Protein AF-A0A432R7A1-F1 (afdb_monomer_lite)

Secondary structure (DSSP, 8-state):
-----EEEEE-PPP-SS----EEEEE--HHHHHHHHHHHHHTTS-HHHHHHHHHHHHHHHHHHHHHHHHHHHHHHHHHHHHHHHHHHHHHHHHHHHHHHHHHHHHHHHHHHHHHHHHHHHHHHHHHHHHHS---------

Structure (mmCIF, N/CA/C/O backbone):
data_AF-A0A432R7A1-F1
#
_entry.id   AF-A0A432R7A1-F1
#
loop_
_atom_site.group_PDB
_atom_site.id
_atom_site.type_symbol
_atom_site.label_atom_id
_atom_site.label_alt_id
_atom_site.label_comp_id
_atom_site.label_asym_id
_atom_site.label_entity_id
_atom_site.label_seq_id
_atom_site.pdbx_PDB_ins_code
_atom_site.Cartn_x
_atom_site.Cartn_y
_atom_site.Cartn_z
_atom_site.occupancy
_atom_site.B_iso_or_equiv
_atom_site.auth_seq_id
_atom_site.auth_comp_id
_atom_site.auth_asym_id
_atom_site.auth_atom_id
_atom_site.pdbx_PDB_model_num
ATOM 1 N N . MET A 1 1 ? -1.491 6.212 45.895 1.00 38.41 1 MET A N 1
ATOM 2 C CA . MET A 1 1 ? -0.925 4.848 45.976 1.00 38.41 1 MET A CA 1
ATOM 3 C C . MET A 1 1 ? -1.954 3.909 45.355 1.00 38.41 1 MET A C 1
ATOM 5 O O . MET A 1 1 ? -2.992 3.686 45.963 1.00 38.41 1 MET A O 1
ATOM 9 N N . VAL A 1 2 ? -1.769 3.506 44.095 1.00 36.66 2 VAL A N 1
ATOM 10 C CA . VAL A 1 2 ? -2.772 2.728 43.342 1.00 36.66 2 VAL A CA 1
ATOM 11 C C . VAL A 1 2 ? -2.756 1.295 43.875 1.00 36.66 2 VAL A C 1
ATOM 13 O O . VAL A 1 2 ? -1.785 0.572 43.670 1.00 36.66 2 VAL A O 1
ATOM 16 N N . ARG A 1 3 ? -3.789 0.903 44.630 1.00 41.25 3 ARG A N 1
ATOM 17 C CA . ARG A 1 3 ? -3.959 -0.484 45.084 1.00 41.25 3 ARG A CA 1
ATOM 18 C C . ARG A 1 3 ? -4.394 -1.318 43.877 1.00 41.25 3 ARG A C 1
ATOM 20 O O . ARG A 1 3 ? -5.519 -1.181 43.409 1.00 41.25 3 ARG A O 1
ATOM 27 N N . SER A 1 4 ? -3.458 -2.101 43.346 1.00 46.66 4 SER A N 1
ATOM 28 C CA . SER A 1 4 ? -3.664 -2.997 42.204 1.00 46.66 4 SER A CA 1
ATOM 29 C C . SER A 1 4 ? -4.697 -4.079 42.525 1.00 46.66 4 SER A C 1
ATOM 31 O O . SER A 1 4 ? -4.709 -4.604 43.638 1.00 46.66 4 SER A O 1
ATOM 33 N N . ALA A 1 5 ? -5.531 -4.426 41.544 1.00 49.62 5 ALA A N 1
ATOM 34 C CA . ALA A 1 5 ? -6.346 -5.636 41.580 1.00 49.62 5 ALA A CA 1
ATOM 35 C C . ALA A 1 5 ? -5.463 -6.858 41.270 1.00 49.62 5 ALA A C 1
ATOM 37 O O . ALA A 1 5 ? -4.550 -6.763 40.446 1.00 49.62 5 ALA A O 1
ATOM 38 N N . TYR A 1 6 ? -5.741 -7.988 41.919 1.00 53.00 6 TYR A N 1
ATOM 39 C CA . TYR A 1 6 ? -5.082 -9.273 41.672 1.00 53.00 6 TYR A CA 1
ATOM 40 C C . TYR A 1 6 ? -6.150 -10.337 41.406 1.00 53.00 6 TYR A C 1
ATOM 42 O O . TYR A 1 6 ? -7.205 -10.325 42.045 1.00 53.00 6 TYR A O 1
ATOM 50 N N . ILE A 1 7 ? -5.871 -11.219 40.445 1.00 56.38 7 ILE A N 1
ATOM 51 C CA . ILE A 1 7 ? -6.698 -12.377 40.099 1.00 56.38 7 ILE A CA 1
ATOM 52 C C . ILE A 1 7 ? -5.881 -13.624 40.438 1.00 56.38 7 ILE A C 1
ATOM 54 O O . ILE A 1 7 ? -4.809 -13.819 39.869 1.00 56.38 7 ILE A O 1
ATOM 58 N N . GLU A 1 8 ? -6.389 -14.454 41.346 1.00 49.97 8 GLU A N 1
ATOM 59 C CA . GLU A 1 8 ? -5.855 -15.793 41.612 1.00 49.97 8 GLU A CA 1
ATOM 60 C C . GLU A 1 8 ? -6.825 -16.838 41.046 1.00 49.97 8 GLU A C 1
ATOM 62 O O . GLU A 1 8 ? -8.022 -16.821 41.352 1.00 49.97 8 GLU A O 1
ATOM 67 N N . GLU A 1 9 ? -6.311 -17.732 40.196 1.00 49.53 9 GLU A N 1
ATOM 68 C CA . GLU A 1 9 ? -7.044 -18.901 39.705 1.00 49.53 9 GLU A CA 1
ATOM 69 C C . GLU A 1 9 ? -6.848 -20.072 40.667 1.00 49.53 9 GLU A C 1
ATOM 71 O O . GLU A 1 9 ? -5.725 -20.511 40.919 1.00 49.53 9 GLU A O 1
ATOM 76 N N . SER A 1 10 ? -7.952 -20.616 41.172 1.00 53.12 10 SER A N 1
ATOM 77 C CA . SER A 1 10 ? -7.959 -21.850 41.949 1.00 53.12 10 SER A CA 1
ATOM 78 C C . SER A 1 10 ? -8.831 -22.894 41.243 1.00 53.12 10 SER A C 1
ATOM 80 O O . SER A 1 10 ? -9.999 -22.673 40.913 1.00 53.12 10 SER A O 1
ATOM 82 N N . PHE A 1 11 ? -8.248 -24.062 40.969 1.00 49.81 11 PHE A N 1
ATOM 83 C CA . PHE A 1 11 ? -8.977 -25.200 40.413 1.00 49.81 11 PHE A CA 1
ATOM 84 C C . PHE A 1 11 ? -9.657 -25.960 41.561 1.00 49.81 11 PHE A C 1
ATOM 86 O O . PHE A 1 11 ? -8.997 -26.691 42.294 1.00 49.81 11 PHE A O 1
ATOM 93 N N . GLY A 1 12 ? -10.967 -25.765 41.734 1.00 48.62 12 GLY A N 1
ATOM 94 C CA . GLY A 1 12 ? -11.764 -26.460 42.751 1.00 48.62 12 GLY A CA 1
ATOM 95 C C . GLY A 1 12 ? -11.982 -27.955 42.468 1.00 48.62 12 GLY A C 1
ATOM 96 O O . GLY A 1 12 ? -11.945 -28.401 41.316 1.00 48.62 12 GLY A O 1
ATOM 97 N N . GLU A 1 13 ? -12.215 -28.719 43.542 1.00 50.62 13 GLU A N 1
ATOM 98 C CA . GLU A 1 13 ? -12.494 -30.161 43.535 1.00 50.62 13 GLU A CA 1
ATOM 99 C C . GLU A 1 13 ? -13.775 -30.543 42.774 1.00 50.62 13 GLU A C 1
ATOM 101 O O . GLU A 1 13 ? -14.759 -29.808 42.689 1.00 50.62 13 GLU A O 1
ATOM 106 N N . THR A 1 14 ? -13.727 -31.741 42.195 1.00 48.59 14 THR A N 1
ATOM 107 C CA . THR A 1 14 ? -14.685 -32.309 41.244 1.00 48.59 14 THR A CA 1
ATOM 108 C C . THR A 1 14 ? -16.078 -32.542 41.822 1.00 48.59 14 THR A C 1
ATOM 110 O O . THR A 1 14 ? -16.267 -33.434 42.645 1.00 48.59 14 THR A O 1
ATOM 113 N N . THR A 1 15 ? -17.084 -31.874 41.250 1.00 48.25 15 THR A N 1
ATOM 114 C CA . THR A 1 15 ? -18.462 -32.385 41.207 1.00 48.25 15 THR A CA 1
ATOM 115 C C . THR A 1 15 ? -19.032 -32.303 39.783 1.00 48.25 15 THR A C 1
ATOM 117 O O . THR A 1 15 ? -19.163 -31.234 39.200 1.00 48.25 15 THR A O 1
ATOM 120 N N . GLY A 1 16 ? -19.334 -33.473 39.211 1.00 50.53 16 GLY A N 1
ATOM 121 C CA . GLY A 1 16 ? -20.441 -33.761 38.283 1.00 50.53 16 GLY A CA 1
ATOM 122 C C . GLY A 1 16 ? -20.566 -33.102 36.899 1.00 50.53 16 GLY A C 1
ATOM 123 O O . GLY A 1 16 ? -21.100 -33.757 36.010 1.00 50.53 16 GLY A O 1
ATOM 124 N N . ALA A 1 17 ? -20.125 -31.867 36.658 1.00 51.47 17 ALA A N 1
ATOM 125 C CA . ALA A 1 17 ? -20.381 -31.182 35.385 1.00 51.47 17 ALA A CA 1
ATOM 126 C C . ALA A 1 17 ? -19.381 -30.046 35.123 1.00 51.47 17 ALA A C 1
ATOM 128 O O . ALA A 1 17 ? -19.677 -28.896 35.407 1.00 51.47 17 ALA A O 1
ATOM 129 N N . GLY A 1 18 ? -18.214 -30.374 34.548 1.00 54.56 18 GLY A N 1
ATOM 130 C CA . GLY A 1 18 ? -17.209 -29.404 34.082 1.00 54.56 18 GLY A CA 1
ATOM 131 C C . GLY A 1 18 ? -16.556 -28.570 35.198 1.00 54.56 18 GLY A C 1
ATOM 132 O O . GLY A 1 18 ? -17.222 -28.011 36.059 1.00 54.56 18 GL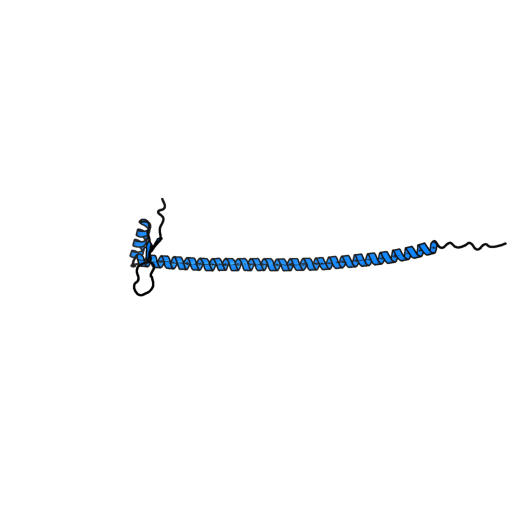Y A O 1
ATOM 133 N N . ARG A 1 19 ? -15.223 -28.450 35.206 1.00 52.03 19 ARG A N 1
ATOM 134 C CA . ARG A 1 19 ? -14.541 -27.521 36.128 1.00 52.03 19 ARG A CA 1
ATOM 135 C C . ARG A 1 19 ? -15.029 -26.098 35.854 1.00 52.03 19 ARG A C 1
ATOM 137 O O . ARG A 1 19 ? -14.645 -25.517 34.843 1.00 52.03 19 ARG A O 1
ATOM 144 N N . VAL A 1 20 ? -15.854 -25.542 36.738 1.00 68.56 20 VAL A N 1
ATOM 145 C CA . VAL A 1 20 ? -16.129 -24.105 36.748 1.00 68.56 20 VAL A CA 1
ATOM 146 C C . VAL A 1 20 ? -14.932 -23.458 37.441 1.00 68.56 20 VAL A C 1
ATOM 148 O O . VAL A 1 20 ? -14.731 -23.714 38.629 1.00 68.56 20 VAL A O 1
ATOM 151 N N . PRO A 1 21 ? -14.081 -22.706 36.723 1.00 73.62 21 PRO A N 1
ATOM 152 C CA . PRO A 1 21 ? -12.957 -22.035 37.353 1.00 73.62 21 PRO A CA 1
ATOM 153 C C . PRO A 1 21 ? -13.494 -21.006 38.348 1.00 73.62 21 PRO A C 1
ATOM 155 O O . PRO A 1 21 ? -14.361 -20.193 38.011 1.00 73.62 21 PRO A O 1
ATOM 158 N N . THR A 1 22 ? -12.986 -21.052 39.576 1.00 77.50 22 THR A N 1
ATOM 159 C CA . THR A 1 22 ? -13.292 -20.039 40.582 1.00 77.50 22 THR A CA 1
ATOM 160 C C . THR A 1 22 ? -12.274 -18.921 40.443 1.00 77.50 22 THR A C 1
ATOM 162 O O . THR A 1 22 ? -11.067 -19.157 40.450 1.00 77.50 22 THR A O 1
ATOM 165 N N . VAL A 1 23 ? -12.772 -17.696 40.300 1.00 78.81 23 VAL A N 1
ATOM 166 C CA . VAL A 1 23 ? -11.949 -16.490 40.210 1.00 78.81 23 VAL A CA 1
ATOM 167 C C . VAL A 1 23 ? -12.089 -15.733 41.523 1.00 78.81 23 VAL A C 1
ATOM 169 O O . VAL A 1 23 ? -13.187 -15.285 41.864 1.00 78.81 23 VAL A O 1
ATOM 172 N N . HIS A 1 24 ? -10.988 -15.576 42.258 1.00 81.81 24 HIS A N 1
ATOM 173 C CA . HIS A 1 24 ? -10.956 -14.713 43.436 1.00 81.81 24 HIS A CA 1
ATOM 174 C C . HIS A 1 24 ? -10.602 -13.285 43.012 1.00 81.81 24 HIS A C 1
ATOM 176 O O . HIS A 1 24 ? -9.559 -13.047 42.403 1.00 81.81 24 HIS A O 1
ATOM 182 N N . LEU A 1 25 ? -11.492 -12.336 43.316 1.00 81.75 25 LEU A N 1
ATOM 183 C CA . LEU A 1 25 ? -11.342 -10.923 42.970 1.00 81.75 25 LEU A CA 1
ATOM 184 C C . LEU A 1 25 ? -11.102 -10.097 44.230 1.00 81.75 25 LEU A C 1
ATOM 186 O O . LEU A 1 25 ? -11.995 -9.947 45.064 1.00 81.75 25 LEU A O 1
ATOM 190 N N . SER A 1 26 ? -9.911 -9.514 44.328 1.00 87.06 26 SER A N 1
ATOM 191 C CA . SER A 1 26 ? -9.591 -8.518 45.352 1.00 87.06 26 SER A CA 1
ATOM 192 C C . SER A 1 26 ? -9.762 -7.119 44.767 1.00 87.06 26 SER A C 1
ATOM 194 O O . SER A 1 26 ? -9.004 -6.713 43.884 1.00 87.06 26 SER A O 1
ATOM 196 N N . LEU A 1 27 ? -10.770 -6.387 45.249 1.00 87.44 27 LEU A N 1
ATOM 197 C CA . LEU A 1 27 ? -11.114 -5.044 44.775 1.00 87.44 27 LEU A CA 1
ATOM 198 C C . LEU A 1 27 ? -10.812 -3.984 45.846 1.00 87.44 27 LEU A C 1
ATOM 200 O O . LEU A 1 27 ? -11.006 -4.249 47.034 1.00 87.44 27 LEU A O 1
ATOM 204 N N . PRO A 1 28 ? -10.382 -2.767 45.460 1.00 93.69 28 PRO A N 1
ATOM 205 C CA . PRO A 1 28 ? -10.330 -1.637 46.383 1.00 93.69 28 PRO A CA 1
ATOM 206 C C . PRO A 1 28 ? -11.711 -1.354 46.994 1.00 93.69 28 PRO A C 1
ATOM 208 O O . PRO A 1 28 ? -12.719 -1.426 46.292 1.00 93.69 28 PRO A O 1
ATOM 211 N N . GLU A 1 29 ? -11.758 -0.975 48.275 1.00 88.94 29 GLU A N 1
ATOM 212 C CA . GLU A 1 29 ? -13.020 -0.744 49.003 1.00 88.94 29 GLU A CA 1
ATOM 213 C C . GLU A 1 29 ? -13.957 0.246 48.300 1.00 88.94 29 GLU A C 1
ATOM 215 O O . GLU A 1 29 ? -15.161 0.006 48.251 1.00 88.94 29 GLU A O 1
ATOM 220 N N . GLY A 1 30 ? -13.415 1.317 47.706 1.00 93.62 30 GLY A N 1
ATOM 221 C CA . GLY A 1 30 ? -14.206 2.284 46.936 1.00 93.62 30 GLY A CA 1
ATOM 222 C C . GLY A 1 30 ? -14.904 1.643 45.733 1.00 93.62 30 GLY A C 1
ATOM 223 O O . GLY A 1 30 ? -16.112 1.772 45.585 1.00 93.62 30 GLY A O 1
ATOM 224 N N . VAL A 1 31 ? -14.173 0.841 44.952 1.00 92.62 31 VAL A N 1
ATOM 225 C CA . VAL A 1 31 ? -14.710 0.149 43.766 1.00 92.62 31 VAL A CA 1
ATOM 226 C C . VAL A 1 31 ? -15.777 -0.872 44.159 1.00 92.62 31 VAL A C 1
ATOM 228 O O . VAL A 1 31 ? -16.819 -0.970 43.518 1.00 92.62 31 VAL A O 1
ATOM 231 N N . TYR A 1 32 ? -15.544 -1.634 45.230 1.00 94.19 32 TYR A N 1
ATOM 232 C CA . TYR A 1 32 ? -16.545 -2.576 45.729 1.00 94.19 32 TYR A CA 1
ATOM 233 C C . TYR A 1 32 ? -17.801 -1.860 46.247 1.00 94.19 32 TYR A C 1
ATOM 235 O O . TYR A 1 32 ? -18.913 -2.342 46.030 1.00 94.19 32 TYR A O 1
ATOM 243 N N . SER A 1 33 ? -17.634 -0.710 46.907 1.00 94.62 33 SER A N 1
ATOM 244 C CA . SER A 1 33 ? -18.750 0.103 47.401 1.00 94.62 33 SER A CA 1
ATOM 245 C C . SER A 1 33 ? -19.601 0.629 46.247 1.00 94.62 33 SER A C 1
ATOM 247 O O . SER A 1 33 ? -20.813 0.438 46.272 1.00 94.62 33 SER A O 1
ATOM 249 N N . GLU A 1 34 ? -18.973 1.163 45.198 1.00 95.88 34 GLU A N 1
ATOM 250 C CA . GLU A 1 34 ? -19.660 1.606 43.977 1.00 95.88 34 GLU A CA 1
ATOM 251 C C . GLU A 1 34 ? -20.421 0.458 43.297 1.00 95.88 34 GLU A C 1
ATOM 253 O O . GLU A 1 34 ? -21.600 0.592 42.974 1.00 95.88 34 GLU A O 1
ATOM 258 N N . LEU A 1 35 ? -19.792 -0.714 43.142 1.00 94.94 35 LEU A N 1
ATOM 259 C CA . LEU A 1 35 ? -20.461 -1.899 42.590 1.00 94.94 35 LEU A CA 1
ATOM 260 C C . LEU A 1 35 ? -21.661 -2.331 43.441 1.00 94.94 35 LEU A C 1
ATOM 262 O O . LEU A 1 35 ? -22.671 -2.786 42.905 1.00 94.94 35 LEU A O 1
ATOM 266 N N . LYS A 1 36 ? -21.560 -2.205 44.768 1.00 95.88 36 LYS A N 1
ATOM 267 C CA . LYS A 1 36 ? -22.637 -2.553 45.697 1.00 95.88 36 LYS A CA 1
ATOM 268 C C . LYS A 1 36 ? -23.803 -1.573 45.619 1.00 95.88 36 LYS A C 1
ATOM 270 O O . LYS A 1 36 ? -24.951 -2.016 45.665 1.00 95.88 36 LYS A O 1
ATOM 275 N N . GLU A 1 37 ? -23.526 -0.279 45.507 1.00 97.25 37 GLU A N 1
ATOM 276 C CA . GLU A 1 37 ? -24.549 0.749 45.305 1.00 97.25 37 GLU A CA 1
ATOM 277 C C . GLU A 1 37 ? -25.259 0.554 43.965 1.00 97.25 37 GLU A C 1
ATOM 279 O O . GLU A 1 37 ? -26.483 0.425 43.944 1.00 97.25 37 GLU A O 1
ATOM 284 N N . LEU A 1 38 ? -24.505 0.377 42.879 1.00 96.19 38 LEU A N 1
ATOM 285 C CA . LEU A 1 38 ? -25.063 0.162 41.545 1.00 96.19 38 LEU A CA 1
ATOM 286 C C . LEU A 1 38 ? -25.900 -1.126 41.463 1.00 96.19 38 LEU A C 1
ATOM 288 O O . LEU A 1 38 ? -26.992 -1.137 40.899 1.00 96.19 38 LEU A O 1
ATOM 292 N N . ALA A 1 39 ? -25.435 -2.221 42.069 1.00 97.25 39 ALA A N 1
ATOM 293 C CA . ALA A 1 39 ? -26.202 -3.465 42.128 1.00 97.25 39 ALA A CA 1
ATOM 294 C C . ALA A 1 39 ? -27.512 -3.296 42.914 1.00 97.25 39 ALA A C 1
ATOM 296 O O . ALA A 1 39 ? -28.543 -3.843 42.520 1.00 97.25 39 ALA A O 1
ATOM 297 N N . LYS A 1 40 ? -27.487 -2.510 44.001 1.00 96.56 40 LYS A N 1
ATOM 298 C CA . LYS A 1 40 ? -28.674 -2.194 44.803 1.00 96.56 40 LYS A CA 1
ATOM 299 C C . LYS A 1 40 ? -29.682 -1.362 44.011 1.00 96.56 40 LYS A C 1
ATOM 301 O O . LYS A 1 40 ? -30.870 -1.660 44.085 1.00 96.56 40 LYS A O 1
ATOM 306 N N . GLU A 1 41 ? -29.228 -0.363 43.258 1.00 97.38 41 GLU A N 1
ATOM 307 C CA . GLU A 1 41 ? -30.083 0.448 42.378 1.00 97.38 41 GLU A CA 1
ATOM 308 C C . GLU A 1 41 ? -30.751 -0.394 41.288 1.00 97.38 41 GLU A C 1
ATOM 310 O O . GLU A 1 41 ? -31.937 -0.232 41.010 1.00 97.38 41 GLU A O 1
ATOM 315 N N . LEU A 1 42 ? -30.008 -1.342 40.717 1.00 95.50 42 LEU A N 1
ATOM 316 C CA . LEU A 1 42 ? -30.496 -2.260 39.689 1.00 95.50 42 LEU A CA 1
ATOM 317 C C . LEU A 1 42 ? -31.315 -3.435 40.252 1.00 95.50 42 LEU A C 1
ATOM 319 O O . LEU A 1 42 ? -31.883 -4.207 39.482 1.00 95.50 42 LEU A O 1
ATOM 323 N N . GLY A 1 43 ? -31.375 -3.595 41.577 1.00 96.62 43 GLY A N 1
ATOM 324 C CA . GLY A 1 43 ? -32.082 -4.697 42.232 1.00 96.62 43 GLY A CA 1
ATOM 325 C C . GLY A 1 43 ? -31.470 -6.081 41.979 1.00 96.62 43 GLY A C 1
ATOM 326 O O . GLY A 1 43 ? -32.187 -7.079 42.046 1.00 96.62 43 GLY A O 1
ATOM 327 N N . ILE A 1 44 ? -30.167 -6.162 41.687 1.00 97.00 44 ILE A N 1
ATOM 328 C CA . ILE A 1 44 ? -29.451 -7.414 41.383 1.00 97.00 44 ILE A CA 1
ATOM 329 C C . ILE A 1 44 ? -28.342 -7.703 42.400 1.00 97.00 44 ILE A C 1
ATOM 331 O O . ILE A 1 44 ? -27.928 -6.845 43.178 1.00 97.00 44 ILE A O 1
ATOM 335 N N . GLN A 1 45 ? -27.830 -8.937 42.407 1.00 96.25 45 GLN A N 1
ATOM 336 C CA . GLN A 1 45 ? -26.673 -9.285 43.229 1.00 96.25 45 GLN A CA 1
ATOM 337 C C . GLN A 1 45 ? -25.391 -8.678 42.646 1.00 96.25 45 GLN A C 1
ATOM 339 O O . GLN A 1 45 ? -25.177 -8.703 41.435 1.00 96.25 45 GLN A O 1
ATOM 344 N N . VAL A 1 46 ? -24.490 -8.212 43.519 1.00 93.81 46 VAL A N 1
ATOM 345 C CA . VAL A 1 46 ? -23.181 -7.651 43.124 1.00 93.81 46 VAL A CA 1
ATOM 346 C C . VAL A 1 46 ? -22.406 -8.623 42.232 1.00 93.81 46 VAL A C 1
ATOM 348 O O . VAL A 1 46 ? -21.810 -8.225 41.237 1.00 93.81 46 VAL A O 1
ATOM 351 N N . THR A 1 47 ? -22.462 -9.919 42.538 1.00 91.56 47 THR A N 1
ATOM 352 C CA . THR A 1 47 ? -21.822 -10.966 41.736 1.00 91.56 47 THR A CA 1
ATOM 353 C C . THR A 1 47 ? -22.377 -11.042 40.313 1.00 91.56 47 THR A C 1
ATOM 355 O O . THR A 1 47 ? -21.609 -11.241 39.373 1.00 91.56 47 THR A O 1
ATOM 358 N N . ASP A 1 48 ? -23.687 -10.877 40.127 1.00 93.62 48 ASP A N 1
ATOM 359 C CA . ASP A 1 48 ? -24.300 -10.927 38.798 1.00 93.62 48 ASP A CA 1
ATOM 360 C C . ASP A 1 48 ? -24.010 -9.658 38.000 1.00 93.62 48 ASP A C 1
ATOM 362 O O . ASP A 1 48 ? -23.698 -9.755 36.813 1.00 93.62 48 ASP A O 1
ATOM 366 N N . LEU A 1 49 ? -23.977 -8.496 38.661 1.00 95.12 49 LEU A N 1
ATOM 367 C CA . LEU A 1 49 ? -23.487 -7.259 38.055 1.00 95.12 49 LEU A CA 1
ATOM 368 C C . LEU A 1 49 ? -22.045 -7.423 37.552 1.00 95.12 49 LEU A C 1
ATOM 370 O O . LEU A 1 49 ? -21.763 -7.131 36.392 1.00 95.12 49 LEU A O 1
ATOM 374 N N . ILE A 1 50 ? -21.144 -7.957 38.385 1.00 93.50 50 ILE A N 1
ATOM 375 C CA . ILE A 1 50 ? -19.745 -8.209 38.005 1.00 93.50 50 ILE A CA 1
ATOM 376 C C . ILE A 1 50 ? -19.672 -9.126 36.775 1.00 93.50 50 ILE A C 1
ATOM 378 O O . ILE A 1 50 ? -18.939 -8.829 35.833 1.00 93.50 50 ILE A O 1
ATOM 382 N N . LYS A 1 51 ? -20.454 -10.214 36.735 1.00 92.25 51 LYS A N 1
ATOM 383 C CA . LYS A 1 51 ? -20.500 -11.116 35.569 1.00 92.25 51 LYS A CA 1
ATOM 384 C C . LYS A 1 51 ? -20.963 -10.397 34.301 1.00 92.25 51 LYS A C 1
ATOM 386 O O . LYS A 1 51 ? -20.392 -10.645 33.238 1.00 92.25 51 LYS A O 1
ATOM 391 N N . VAL A 1 52 ? -21.987 -9.546 34.396 1.00 94.62 52 VAL A N 1
ATOM 392 C CA . VAL A 1 52 ? -22.494 -8.759 33.259 1.00 94.62 52 VAL A CA 1
ATOM 393 C C . VAL A 1 52 ? -21.419 -7.796 32.770 1.00 94.62 52 VAL A C 1
ATOM 395 O O . VAL A 1 52 ? -21.067 -7.841 31.596 1.00 94.62 52 VAL A O 1
ATOM 398 N N . MET A 1 53 ? -20.812 -7.017 33.666 1.00 94.31 53 MET A N 1
ATOM 399 C CA . MET A 1 53 ? -19.762 -6.063 33.301 1.00 94.31 53 MET A CA 1
ATOM 400 C C . MET A 1 53 ? -18.545 -6.747 32.667 1.00 94.31 53 MET A C 1
ATOM 402 O O . MET A 1 53 ? -18.013 -6.260 31.669 1.00 94.31 53 MET A O 1
ATOM 406 N N . ILE A 1 54 ? -18.117 -7.899 33.198 1.00 93.88 54 ILE A N 1
ATOM 407 C CA . ILE A 1 54 ? -17.031 -8.695 32.607 1.00 93.88 54 ILE A CA 1
ATOM 408 C C . ILE A 1 54 ? -17.423 -9.174 31.207 1.00 93.88 54 ILE A C 1
ATOM 410 O O . ILE A 1 54 ? -16.636 -9.037 30.270 1.00 93.88 54 ILE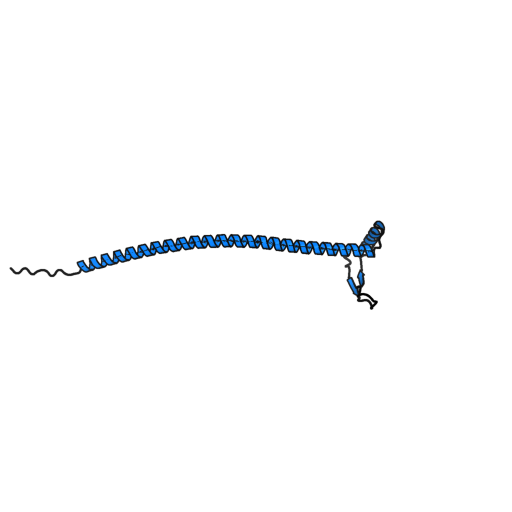 A O 1
ATOM 414 N N . ARG A 1 55 ? -18.636 -9.716 31.041 1.00 94.56 55 ARG A N 1
ATOM 415 C CA . ARG A 1 55 ? -19.126 -10.197 29.744 1.00 94.56 55 ARG A CA 1
ATOM 416 C C . ARG A 1 55 ? -19.158 -9.073 28.713 1.00 94.56 55 ARG A C 1
ATOM 418 O O . ARG A 1 55 ? -18.578 -9.225 27.642 1.00 94.56 55 ARG A O 1
ATOM 425 N N . GLU A 1 56 ? -19.770 -7.946 29.055 1.00 96.25 56 GLU A N 1
ATOM 426 C CA . GLU A 1 56 ? -19.856 -6.776 28.182 1.00 96.25 56 GLU A CA 1
ATOM 427 C C . GLU A 1 56 ? -18.473 -6.212 27.847 1.00 96.25 56 GLU A C 1
ATOM 429 O O . GLU A 1 56 ? -18.212 -5.856 26.697 1.00 96.25 56 GLU A O 1
ATOM 434 N N . GLY A 1 57 ? -17.561 -6.172 28.823 1.00 95.94 57 GLY A N 1
ATOM 435 C CA . GLY A 1 57 ? -16.177 -5.756 28.614 1.00 95.94 57 GLY A CA 1
ATOM 436 C C . GLY A 1 57 ? -15.442 -6.658 27.619 1.00 95.94 57 GLY A C 1
ATOM 437 O O . GLY A 1 57 ? -14.791 -6.162 26.696 1.00 95.94 57 GLY A O 1
ATOM 438 N N . ILE A 1 58 ? -15.591 -7.981 27.749 1.00 96.06 58 ILE A N 1
ATOM 439 C CA . ILE A 1 58 ? -14.999 -8.959 26.823 1.00 96.06 58 ILE A CA 1
ATOM 440 C C . ILE A 1 58 ? -15.608 -8.824 25.425 1.00 96.06 58 ILE A C 1
ATOM 442 O O . ILE A 1 58 ? -14.877 -8.821 24.433 1.00 96.06 58 ILE A O 1
ATOM 446 N N . GLU A 1 59 ? -16.932 -8.710 25.321 1.00 96.25 59 GLU A N 1
ATOM 447 C CA . GLU A 1 59 ? -17.624 -8.563 24.038 1.00 96.25 59 GLU A CA 1
ATOM 448 C C . GLU A 1 59 ? -17.223 -7.274 23.321 1.00 96.25 59 GLU A C 1
ATOM 450 O O . GLU A 1 59 ? -16.914 -7.307 22.128 1.00 96.25 59 GLU A O 1
ATOM 455 N N . ARG A 1 60 ? -17.156 -6.154 24.048 1.00 97.12 60 ARG A N 1
ATOM 456 C CA . ARG A 1 60 ? -16.678 -4.874 23.521 1.00 97.12 60 ARG A CA 1
ATOM 457 C C . ARG A 1 60 ? -15.250 -4.999 23.007 1.00 97.12 60 ARG A C 1
ATOM 459 O O . ARG A 1 60 ? -14.989 -4.649 21.861 1.00 97.12 60 ARG A O 1
ATOM 466 N N . ARG A 1 61 ? -14.351 -5.592 23.800 1.00 96.31 61 ARG A N 1
ATOM 467 C CA . ARG A 1 61 ? -12.954 -5.785 23.397 1.00 96.31 61 ARG A CA 1
ATOM 468 C C . ARG A 1 61 ? -12.821 -6.681 22.167 1.00 96.31 61 ARG A C 1
ATOM 470 O O . ARG A 1 61 ? -11.996 -6.412 21.301 1.00 96.31 61 ARG A O 1
ATOM 477 N N . ARG A 1 62 ? -13.632 -7.738 22.059 1.00 96.75 62 ARG A N 1
ATOM 478 C CA . ARG A 1 62 ? -13.671 -8.589 20.859 1.00 96.75 62 ARG A CA 1
ATOM 479 C C . ARG A 1 62 ? -14.127 -7.810 19.630 1.00 96.75 62 ARG A C 1
ATOM 481 O O . ARG A 1 62 ? -13.484 -7.931 18.593 1.00 96.75 62 ARG A O 1
ATOM 488 N N . LYS A 1 63 ? -15.190 -7.006 19.745 1.00 97.00 63 LYS A N 1
ATOM 489 C CA . LYS A 1 63 ? -15.671 -6.150 18.648 1.00 97.00 63 LYS A CA 1
ATOM 490 C C . LYS A 1 63 ? -14.596 -5.160 18.205 1.00 97.00 63 LYS A C 1
ATOM 492 O O . LYS A 1 63 ? -14.274 -5.128 17.025 1.00 97.00 63 LYS A O 1
ATOM 497 N N . GLU A 1 64 ? -13.967 -4.460 19.149 1.00 97.44 64 GLU A N 1
ATOM 498 C CA . GLU A 1 64 ? -12.853 -3.541 18.871 1.00 97.44 64 GLU A CA 1
ATOM 499 C C . GLU A 1 64 ? -11.705 -4.231 18.125 1.00 97.44 64 GLU A C 1
ATOM 501 O O . GLU A 1 64 ? -11.168 -3.675 17.173 1.00 97.44 64 GLU A O 1
ATOM 506 N N . LEU A 1 65 ? -11.327 -5.450 18.525 1.00 96.56 65 LEU A N 1
ATOM 507 C CA . LEU A 1 65 ? -10.261 -6.205 17.860 1.00 96.56 65 LEU A CA 1
ATOM 508 C C . LEU A 1 65 ? -10.637 -6.609 16.431 1.00 96.56 65 LEU A C 1
ATOM 510 O O . LEU A 1 65 ? -9.795 -6.529 15.537 1.00 96.56 65 LEU A O 1
ATOM 514 N N . VAL A 1 66 ? -11.881 -7.039 16.211 1.00 97.31 66 VAL A N 1
ATOM 515 C CA . VAL A 1 66 ? -12.385 -7.387 14.875 1.00 97.31 66 VAL A CA 1
ATOM 516 C C . VAL A 1 66 ? -12.424 -6.150 13.982 1.00 97.31 66 VAL A C 1
ATOM 518 O O . VAL A 1 66 ? -11.938 -6.200 12.857 1.00 97.31 66 VAL A O 1
ATOM 521 N N . GLU A 1 67 ? -12.936 -5.029 14.486 1.00 97.38 67 GLU A N 1
ATOM 522 C CA . GLU A 1 67 ? -12.977 -3.764 13.750 1.00 97.38 67 GLU A CA 1
ATOM 523 C C . GLU A 1 67 ? -11.576 -3.221 13.463 1.00 97.38 67 GLU A C 1
ATOM 525 O O . GLU A 1 67 ? -11.303 -2.802 12.343 1.00 97.38 67 GLU A O 1
ATOM 530 N N . ALA A 1 68 ? -10.659 -3.272 14.431 1.00 97.19 68 ALA A N 1
ATOM 531 C CA . ALA A 1 68 ? -9.277 -2.847 14.233 1.00 97.19 68 ALA A CA 1
ATOM 532 C C . ALA A 1 68 ? -8.558 -3.720 13.198 1.00 97.19 68 ALA A C 1
ATOM 534 O O . ALA A 1 68 ? -7.801 -3.208 12.376 1.00 97.19 68 ALA A O 1
ATOM 535 N N . ARG A 1 69 ? -8.801 -5.036 13.218 1.00 97.06 69 ARG A N 1
ATOM 536 C CA . ARG A 1 69 ? -8.269 -5.950 12.205 1.00 97.06 69 ARG A CA 1
ATOM 537 C C . ARG A 1 69 ? -8.835 -5.627 10.827 1.00 97.06 69 ARG A C 1
ATOM 539 O O . ARG A 1 69 ? -8.060 -5.509 9.888 1.00 97.06 69 ARG A O 1
ATOM 546 N N . ARG A 1 70 ? -10.150 -5.427 10.731 1.00 96.81 70 ARG A N 1
ATOM 547 C CA . ARG A 1 70 ? -10.818 -5.048 9.487 1.00 96.81 70 ARG A CA 1
ATOM 548 C C . ARG A 1 70 ? -10.259 -3.741 8.921 1.00 96.81 70 ARG A C 1
ATOM 550 O O . ARG A 1 70 ? -9.903 -3.715 7.755 1.00 96.81 70 ARG A O 1
ATOM 557 N N . ARG A 1 71 ? -10.094 -2.702 9.748 1.00 96.94 71 ARG A N 1
ATOM 558 C CA . ARG A 1 71 ? -9.486 -1.428 9.322 1.00 96.94 71 ARG A CA 1
ATOM 559 C C . ARG A 1 71 ? -8.070 -1.617 8.791 1.00 96.94 71 ARG A C 1
ATOM 561 O O . ARG A 1 71 ? -7.749 -1.092 7.739 1.00 96.94 71 ARG A O 1
ATOM 568 N N . ARG A 1 72 ? -7.240 -2.416 9.471 1.00 96.88 72 ARG A N 1
ATOM 569 C CA . ARG A 1 72 ? -5.884 -2.728 8.984 1.00 96.88 72 ARG A CA 1
ATOM 570 C C . ARG A 1 72 ? -5.899 -3.476 7.653 1.00 96.88 72 ARG A C 1
ATOM 572 O O . ARG A 1 72 ? -5.040 -3.233 6.817 1.00 96.88 72 ARG A O 1
ATOM 579 N N . GLU A 1 73 ? -6.832 -4.407 7.471 1.00 96.56 73 GLU A N 1
ATOM 580 C CA . GLU A 1 73 ? -6.999 -5.140 6.210 1.00 96.56 73 GLU A CA 1
ATOM 581 C C . GLU A 1 73 ? -7.473 -4.205 5.080 1.00 96.56 73 GLU A C 1
ATOM 583 O O . GLU A 1 73 ? -6.956 -4.286 3.965 1.00 96.56 73 GLU A O 1
ATOM 588 N N . GLU A 1 74 ? -8.389 -3.278 5.372 1.00 97.31 74 GLU A N 1
ATOM 589 C CA . GLU A 1 74 ? -8.845 -2.232 4.446 1.00 97.31 74 GLU A CA 1
ATOM 590 C C . GLU A 1 74 ? -7.688 -1.283 4.066 1.00 97.31 74 GLU A C 1
ATOM 592 O O . GLU A 1 74 ? -7.387 -1.143 2.883 1.00 97.31 74 GLU A O 1
ATOM 597 N N . GLU A 1 75 ? -6.947 -0.742 5.040 1.00 97.94 75 GLU A N 1
ATOM 598 C CA . GLU A 1 75 ? -5.763 0.114 4.824 1.00 97.94 75 GLU A CA 1
ATOM 599 C C . GLU A 1 75 ? -4.670 -0.592 4.001 1.00 97.94 75 GLU A C 1
ATOM 601 O O . GLU A 1 75 ? -4.061 -0.005 3.100 1.00 97.94 75 GLU A O 1
ATOM 606 N N . ALA A 1 76 ? -4.415 -1.874 4.282 1.00 97.25 76 ALA A N 1
ATOM 607 C CA . ALA A 1 76 ? -3.462 -2.675 3.520 1.00 97.25 76 ALA A CA 1
ATOM 608 C C . ALA A 1 76 ? -3.924 -2.879 2.070 1.00 97.25 76 ALA A C 1
ATOM 610 O O . ALA A 1 76 ? -3.108 -2.807 1.149 1.00 97.25 76 ALA A O 1
ATOM 611 N N . THR A 1 77 ? -5.224 -3.099 1.860 1.00 97.38 77 THR A N 1
ATOM 612 C CA . THR A 1 77 ? -5.811 -3.247 0.522 1.00 97.38 77 THR A CA 1
ATOM 613 C C . THR A 1 77 ? -5.694 -1.946 -0.269 1.00 97.38 77 THR A C 1
ATOM 615 O O . THR A 1 77 ? -5.256 -1.969 -1.416 1.00 97.38 77 THR A O 1
ATOM 618 N N . GLU A 1 78 ? -6.007 -0.805 0.345 1.00 98.12 78 GLU A N 1
ATOM 619 C CA . GLU A 1 78 ? -5.855 0.512 -0.284 1.00 98.12 78 GLU A CA 1
ATOM 620 C C . GLU A 1 78 ? -4.400 0.796 -0.664 1.00 98.12 78 GLU A C 1
ATOM 622 O O . GLU A 1 78 ? -4.117 1.221 -1.785 1.00 98.12 78 GLU A O 1
ATOM 627 N N . THR A 1 79 ? -3.463 0.495 0.237 1.00 98.06 79 THR A N 1
ATOM 628 C CA . THR A 1 79 ? -2.029 0.656 -0.027 1.00 98.06 79 THR A CA 1
ATOM 629 C C . THR A 1 79 ? -1.583 -0.231 -1.191 1.00 98.06 79 THR A C 1
ATOM 631 O O . THR A 1 79 ? -0.842 0.217 -2.066 1.00 98.06 79 THR A O 1
ATOM 634 N N . LEU A 1 80 ? -2.053 -1.481 -1.244 1.00 98.19 80 LEU A N 1
ATOM 635 C CA . LEU A 1 80 ? -1.729 -2.403 -2.330 1.00 98.19 80 LEU A CA 1
ATOM 636 C C . LEU A 1 80 ? -2.247 -1.894 -3.680 1.00 98.19 80 LEU A C 1
ATOM 638 O O . LEU A 1 80 ? -1.516 -1.948 -4.667 1.00 98.19 80 LEU A O 1
ATOM 642 N N . LEU A 1 81 ? -3.470 -1.361 -3.724 1.00 98.25 81 LEU A N 1
ATOM 643 C CA . LEU A 1 81 ? -4.035 -0.778 -4.942 1.00 98.25 81 LEU A CA 1
ATOM 644 C C . LEU A 1 81 ? -3.207 0.416 -5.439 1.00 98.25 81 LEU A C 1
ATOM 646 O O . LEU A 1 81 ? -2.921 0.501 -6.631 1.00 98.25 81 LEU A O 1
ATOM 650 N N . GLN A 1 82 ? -2.752 1.289 -4.535 1.00 98.19 82 GLN A N 1
ATOM 651 C CA . GLN A 1 82 ? -1.872 2.410 -4.892 1.00 98.19 82 GLN A CA 1
ATOM 652 C C . GLN A 1 82 ? -0.529 1.933 -5.458 1.00 98.19 82 GLN A C 1
ATOM 654 O O . GLN A 1 82 ? -0.031 2.487 -6.439 1.00 98.19 82 GLN A O 1
ATOM 659 N N . VAL A 1 83 ? 0.060 0.890 -4.863 1.00 98.50 83 VAL A N 1
ATOM 660 C CA . VAL A 1 83 ? 1.313 0.300 -5.354 1.00 98.50 83 VAL A CA 1
ATOM 661 C C . VAL A 1 83 ? 1.127 -0.298 -6.747 1.00 98.50 83 VAL A C 1
ATOM 663 O O . VAL A 1 83 ? 1.966 -0.059 -7.613 1.00 98.50 83 VAL A O 1
ATOM 666 N N . LEU A 1 84 ? 0.038 -1.036 -6.983 1.00 98.50 84 LEU A N 1
ATOM 667 C CA . LEU A 1 84 ? -0.260 -1.622 -8.293 1.00 98.50 84 LEU A CA 1
ATOM 668 C C . LEU A 1 84 ? -0.402 -0.545 -9.371 1.00 98.50 84 LEU A C 1
ATOM 670 O O . LEU A 1 84 ? 0.268 -0.632 -10.396 1.00 98.50 84 LEU A O 1
ATOM 674 N N . GLN A 1 85 ? -1.172 0.510 -9.100 1.00 98.31 85 GLN A N 1
ATOM 675 C CA . GLN A 1 85 ? -1.313 1.633 -10.026 1.00 98.31 85 GLN A CA 1
ATOM 676 C C . GLN A 1 85 ? 0.046 2.271 -10.346 1.00 98.31 85 GLN A C 1
ATOM 678 O O . GLN A 1 85 ? 0.364 2.541 -11.504 1.00 98.31 85 GLN A O 1
ATOM 683 N N . ARG A 1 86 ? 0.893 2.478 -9.330 1.00 98.12 86 ARG A N 1
ATOM 684 C CA . ARG A 1 86 ? 2.210 3.082 -9.549 1.00 98.12 86 ARG A CA 1
ATOM 685 C C . ARG A 1 86 ? 3.141 2.183 -10.365 1.00 98.12 86 ARG A C 1
ATOM 687 O O . ARG A 1 86 ? 3.966 2.692 -11.123 1.00 98.12 86 ARG A O 1
ATOM 694 N N . LEU A 1 87 ? 3.030 0.864 -10.209 1.00 98.44 87 LEU A N 1
ATOM 695 C CA . LEU A 1 87 ? 3.779 -0.100 -11.012 1.00 98.44 87 LEU A CA 1
ATOM 696 C C . LEU A 1 87 ? 3.330 -0.089 -12.475 1.00 98.44 87 LEU A C 1
ATOM 698 O O . LEU A 1 87 ? 4.190 -0.117 -13.351 1.00 98.44 87 LEU A O 1
ATOM 702 N N . GLU A 1 88 ? 2.028 0.008 -12.739 1.00 98.44 88 GLU A N 1
ATOM 703 C CA . GLU A 1 88 ? 1.494 0.133 -14.101 1.00 98.44 88 GLU A CA 1
ATOM 704 C C . GLU A 1 88 ? 2.009 1.404 -14.791 1.00 98.44 88 GLU A C 1
ATOM 706 O O . GLU A 1 88 ? 2.519 1.341 -15.910 1.00 98.44 88 GLU A O 1
ATOM 711 N N . GLU A 1 89 ? 1.984 2.545 -14.095 1.00 98.38 89 GLU A N 1
ATOM 712 C CA . GLU A 1 89 ? 2.538 3.806 -14.606 1.00 98.38 89 GLU A CA 1
ATOM 713 C C . GLU A 1 89 ? 4.034 3.689 -14.937 1.00 98.38 89 GLU A C 1
ATOM 715 O O . GLU A 1 89 ? 4.486 4.144 -15.989 1.00 98.38 89 GLU A O 1
ATOM 720 N N . LEU A 1 90 ? 4.819 3.067 -14.051 1.00 98.50 90 LEU A N 1
ATOM 721 C CA . LEU A 1 90 ? 6.249 2.851 -14.279 1.00 98.50 90 LEU A CA 1
ATOM 722 C C . LEU A 1 90 ? 6.506 1.901 -15.449 1.00 98.50 90 LEU A C 1
ATOM 724 O O . LEU A 1 90 ? 7.430 2.134 -16.230 1.00 98.50 90 LEU A O 1
ATOM 728 N N . GLN A 1 91 ? 5.704 0.845 -15.586 1.00 98.56 91 GLN A N 1
ATOM 729 C CA . GLN A 1 91 ? 5.813 -0.079 -16.708 1.00 98.56 91 GLN A CA 1
ATOM 730 C C . GLN A 1 91 ? 5.569 0.653 -18.031 1.00 98.56 91 GLN A C 1
ATOM 732 O O . GLN A 1 91 ? 6.370 0.516 -18.955 1.00 98.56 91 GLN A O 1
ATOM 737 N N . GLN A 1 92 ? 4.527 1.483 -18.099 1.00 98.50 92 GLN A N 1
ATOM 738 C CA . GLN A 1 92 ? 4.231 2.269 -19.292 1.00 98.50 92 GLN A CA 1
ATOM 739 C C . GLN A 1 92 ? 5.382 3.225 -19.643 1.00 98.50 92 GLN A C 1
ATOM 741 O O . GLN A 1 92 ? 5.831 3.261 -20.788 1.00 98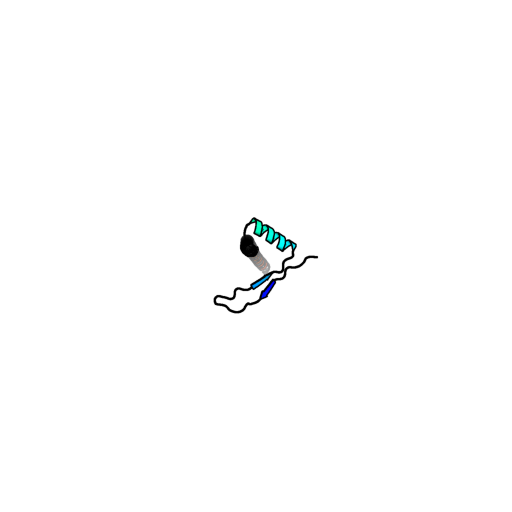.50 92 GLN A O 1
ATOM 746 N N . GLN A 1 93 ? 5.925 3.946 -18.657 1.00 98.38 93 GLN A N 1
ATOM 747 C CA . GLN A 1 93 ? 7.067 4.843 -18.872 1.00 98.38 93 GLN A CA 1
ATOM 748 C C . GLN A 1 93 ? 8.300 4.106 -19.408 1.00 98.38 93 GLN A C 1
ATOM 750 O O . GLN A 1 93 ? 9.014 4.621 -20.272 1.00 98.38 93 GLN A O 1
ATOM 755 N N . LEU A 1 94 ? 8.560 2.896 -18.909 1.00 98.44 94 LEU A N 1
ATOM 756 C CA . LEU A 1 94 ? 9.664 2.068 -19.387 1.00 98.44 94 LEU A CA 1
ATOM 757 C C . LEU A 1 94 ? 9.442 1.588 -20.821 1.00 98.44 94 LEU A C 1
ATOM 759 O O . LEU A 1 94 ? 10.390 1.582 -21.605 1.00 98.44 94 LEU A O 1
ATOM 763 N N . GLU A 1 95 ? 8.219 1.201 -21.180 1.00 98.50 95 GLU A N 1
ATOM 764 C CA . GLU A 1 95 ? 7.881 0.793 -22.545 1.00 98.50 95 GLU A CA 1
ATOM 765 C C . GLU A 1 95 ? 8.034 1.952 -23.537 1.00 98.50 95 GLU A C 1
ATOM 767 O O . GLU A 1 95 ? 8.660 1.781 -24.586 1.00 98.50 95 GLU A O 1
ATOM 772 N N . GLU A 1 96 ? 7.555 3.144 -23.180 1.00 98.38 96 GLU A N 1
ATOM 773 C CA . GLU A 1 96 ? 7.715 4.363 -23.980 1.00 98.38 96 GLU A CA 1
ATOM 774 C C . GLU A 1 96 ? 9.195 4.721 -24.170 1.00 98.38 96 GLU A C 1
ATOM 776 O O . GLU A 1 96 ? 9.649 4.970 -25.293 1.00 98.38 96 GLU A O 1
ATOM 781 N N . TYR A 1 97 ? 9.978 4.688 -23.088 1.00 98.38 97 TYR A N 1
ATOM 782 C CA . TYR A 1 97 ? 11.413 4.944 -23.155 1.00 98.38 97 TYR A CA 1
ATOM 783 C C . TYR A 1 97 ? 12.143 3.898 -24.006 1.00 98.38 97 TYR A C 1
ATOM 785 O O . TYR A 1 97 ? 13.007 4.251 -24.813 1.00 98.38 97 TYR A O 1
ATOM 793 N N . ARG A 1 98 ? 11.777 2.616 -23.881 1.00 98.56 98 ARG A N 1
ATOM 794 C CA . ARG A 1 98 ? 12.359 1.540 -24.691 1.00 98.56 98 ARG A CA 1
ATOM 795 C C . ARG A 1 98 ? 12.092 1.769 -26.175 1.00 98.56 98 ARG A C 1
ATOM 797 O O . ARG A 1 98 ? 13.033 1.732 -26.963 1.00 98.56 98 ARG A O 1
ATOM 804 N N . ALA A 1 99 ? 10.847 2.070 -26.541 1.00 98.31 99 ALA A N 1
ATOM 805 C CA . ALA A 1 99 ? 10.468 2.353 -27.923 1.00 98.31 99 ALA A CA 1
ATOM 806 C C . ALA A 1 99 ? 11.238 3.555 -28.495 1.00 98.31 99 ALA A C 1
ATOM 808 O O . ALA A 1 99 ? 11.714 3.515 -29.632 1.00 98.31 99 ALA A O 1
ATOM 809 N N . TYR A 1 100 ? 11.417 4.610 -27.696 1.00 98.44 100 TYR A N 1
ATOM 810 C CA . TYR A 1 100 ? 12.230 5.762 -28.078 1.00 98.44 100 TYR A CA 1
ATOM 811 C C . TYR A 1 100 ? 13.688 5.369 -28.359 1.00 98.44 100 TYR A C 1
ATOM 813 O O . TYR A 1 100 ? 14.216 5.676 -29.430 1.00 98.44 100 TYR A O 1
ATOM 821 N N . VAL A 1 101 ? 14.331 4.654 -27.430 1.00 98.44 101 VAL A N 1
ATOM 822 C CA . VAL A 1 101 ? 15.734 4.232 -27.565 1.00 98.44 101 VAL A CA 1
ATOM 823 C C . VAL A 1 101 ? 15.927 3.305 -28.766 1.00 98.44 101 VAL A C 1
ATOM 825 O O . VAL A 1 101 ? 16.883 3.480 -29.523 1.00 98.44 101 VAL A O 1
ATOM 828 N N . GLU A 1 102 ? 15.016 2.355 -28.982 1.00 98.44 102 GLU A N 1
ATOM 829 C CA . GLU A 1 102 ? 15.020 1.481 -30.162 1.00 98.44 102 GLU A CA 1
ATOM 830 C C . GLU A 1 102 ? 14.948 2.303 -31.463 1.00 98.44 102 GLU A C 1
ATOM 832 O O . GLU A 1 102 ? 15.701 2.050 -32.410 1.00 98.44 102 GLU A O 1
ATOM 837 N N . GLY A 1 103 ? 14.107 3.342 -31.489 1.00 98.25 103 GLY A N 1
ATOM 838 C CA . GLY A 1 103 ? 13.998 4.277 -32.606 1.00 98.25 103 GLY A CA 1
ATOM 839 C C . GLY A 1 103 ? 15.283 5.067 -32.871 1.00 98.25 103 GLY A C 1
ATOM 840 O O . GLY A 1 103 ? 15.727 5.151 -34.020 1.00 98.25 103 GLY A O 1
ATOM 841 N N . GLU A 1 104 ? 15.914 5.621 -31.832 1.00 98.44 104 GLU A N 1
ATOM 842 C CA . GLU A 1 104 ? 17.199 6.324 -31.967 1.00 98.44 104 GLU A CA 1
ATOM 843 C C . GLU A 1 104 ? 18.300 5.390 -32.482 1.00 98.44 104 GLU A C 1
ATOM 845 O O . GLU A 1 104 ? 19.042 5.737 -33.406 1.00 98.44 104 GLU A O 1
ATOM 850 N N . LEU A 1 105 ? 18.371 4.170 -31.947 1.00 98.38 105 LEU A N 1
ATOM 851 C CA . LEU A 1 105 ? 19.362 3.178 -32.351 1.00 98.38 105 LEU A CA 1
ATOM 852 C C . LEU A 1 105 ? 19.207 2.797 -33.828 1.00 98.38 105 LEU A C 1
ATOM 854 O O . LEU A 1 105 ? 20.202 2.697 -34.555 1.00 98.38 105 LEU A O 1
ATOM 858 N N . TYR A 1 106 ? 17.967 2.666 -34.304 1.00 98.25 106 TYR A N 1
ATOM 859 C CA . TYR A 1 106 ? 17.683 2.446 -35.720 1.00 98.25 106 TYR A CA 1
ATOM 860 C C . TYR A 1 106 ? 18.1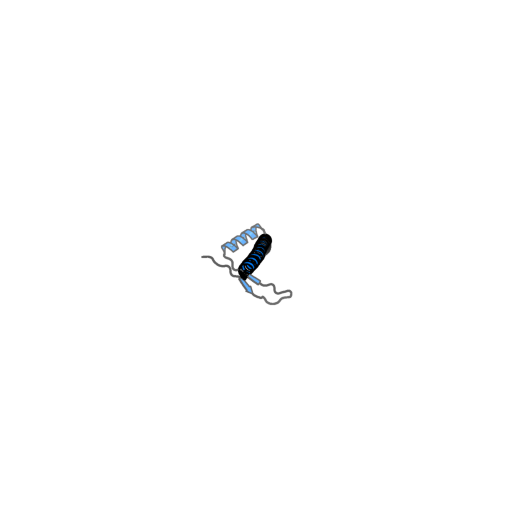97 3.599 -36.597 1.00 98.25 106 TYR A C 1
ATOM 862 O O . TYR A 1 106 ? 18.871 3.359 -37.604 1.00 98.25 106 TYR A O 1
ATOM 870 N N . ARG A 1 107 ? 17.945 4.859 -36.210 1.00 97.81 107 ARG A N 1
ATOM 871 C CA . ARG A 1 107 ? 18.416 6.040 -36.962 1.00 97.81 107 ARG A CA 1
ATOM 872 C C . ARG A 1 107 ? 19.937 6.132 -37.005 1.00 97.81 107 ARG A C 1
ATOM 874 O O . ARG A 1 107 ? 20.506 6.416 -38.064 1.00 97.81 107 ARG A O 1
ATOM 881 N N . ILE A 1 108 ? 20.599 5.868 -35.881 1.00 98.31 108 ILE A N 1
ATOM 882 C CA . ILE A 1 108 ? 22.062 5.839 -35.799 1.00 98.31 108 ILE A CA 1
ATOM 883 C C . ILE A 1 108 ? 22.613 4.749 -36.722 1.00 98.31 108 ILE A C 1
ATOM 885 O O . ILE A 1 108 ? 23.478 5.030 -37.551 1.00 98.31 108 ILE A O 1
ATOM 889 N N . SER A 1 109 ? 22.071 3.531 -36.651 1.00 98.12 109 SER A N 1
ATOM 890 C CA . SER A 1 109 ? 22.486 2.410 -37.503 1.00 98.12 109 SER A CA 1
ATOM 891 C C . SER A 1 109 ? 22.316 2.724 -38.994 1.00 98.12 109 SER A C 1
ATOM 893 O O . SER A 1 109 ? 23.229 2.512 -39.798 1.00 98.12 109 SER A O 1
ATOM 895 N N . HIS A 1 110 ? 21.182 3.320 -39.374 1.00 97.94 110 HIS A N 1
ATOM 896 C CA . HIS A 1 110 ? 20.945 3.763 -40.747 1.00 97.94 110 HIS A CA 1
ATOM 897 C C . HIS A 1 110 ? 21.984 4.797 -41.205 1.00 97.94 110 HIS A C 1
ATOM 899 O O . HIS A 1 110 ? 22.536 4.683 -42.304 1.00 97.94 110 HIS A O 1
ATOM 905 N N . SER A 1 111 ? 22.292 5.771 -40.347 1.00 97.88 111 SER A N 1
ATOM 906 C CA . SER A 1 111 ? 23.268 6.826 -40.633 1.00 97.88 111 SER A CA 1
ATOM 907 C C . SER A 1 111 ? 24.680 6.260 -40.789 1.00 97.88 111 SER A C 1
ATOM 909 O O . SER A 1 111 ? 25.367 6.589 -41.757 1.00 97.88 111 SER A O 1
ATOM 911 N N . ILE A 1 112 ? 25.089 5.340 -39.908 1.00 98.44 112 ILE A N 1
ATOM 912 C CA . ILE A 1 112 ? 26.370 4.621 -39.994 1.00 98.44 112 ILE A CA 1
ATOM 913 C C . ILE A 1 112 ? 26.471 3.861 -41.317 1.00 98.44 112 ILE A C 1
ATOM 915 O O . ILE A 1 112 ? 27.479 3.967 -42.011 1.00 98.44 112 ILE A O 1
ATOM 919 N N . ASN A 1 113 ? 25.429 3.129 -41.711 1.00 98.12 113 ASN A N 1
ATOM 920 C CA . ASN A 1 113 ? 25.427 2.397 -42.979 1.00 98.12 113 ASN A CA 1
ATOM 921 C C . ASN A 1 113 ? 25.493 3.338 -44.192 1.00 98.12 113 ASN A C 1
ATOM 923 O O . ASN A 1 113 ? 26.180 3.046 -45.173 1.00 98.12 113 ASN A O 1
ATOM 927 N N . GLY A 1 114 ? 24.822 4.490 -44.123 1.00 97.81 114 GLY A N 1
ATOM 928 C CA . GLY A 1 114 ? 24.949 5.552 -45.119 1.00 97.81 114 GLY A CA 1
ATOM 929 C C . GLY A 1 114 ? 26.378 6.089 -45.230 1.00 97.81 114 GLY A C 1
ATOM 930 O O . GLY A 1 114 ? 26.890 6.226 -46.342 1.00 97.81 114 GLY A O 1
ATOM 931 N N . LEU A 1 115 ? 27.037 6.344 -44.097 1.00 98.06 115 LEU A N 1
ATOM 932 C CA . LEU A 1 115 ? 28.430 6.794 -44.047 1.00 98.06 115 LEU A CA 1
ATOM 933 C C . LEU A 1 115 ? 29.387 5.733 -44.591 1.00 98.06 115 LEU A C 1
ATOM 935 O O . LEU A 1 115 ? 30.192 6.065 -45.453 1.00 98.06 115 LEU A O 1
ATOM 939 N N . LYS A 1 116 ? 29.242 4.463 -44.192 1.00 98.00 116 LYS A N 1
ATOM 940 C CA . LYS A 1 116 ? 30.045 3.347 -44.722 1.00 98.00 116 LYS A CA 1
ATOM 941 C C . LYS A 1 116 ? 29.993 3.280 -46.249 1.00 98.00 116 LYS A C 1
ATOM 943 O O . LYS A 1 116 ? 31.031 3.215 -46.890 1.00 98.00 116 LYS A O 1
ATOM 948 N N . ARG A 1 117 ? 28.798 3.388 -46.846 1.00 97.44 117 ARG A N 1
ATOM 949 C CA . ARG A 1 117 ? 28.645 3.417 -48.315 1.00 97.44 117 ARG A CA 1
ATOM 950 C C . ARG A 1 117 ? 29.315 4.625 -48.968 1.00 97.44 117 ARG A C 1
ATOM 952 O O . ARG A 1 117 ? 29.789 4.529 -50.093 1.00 97.44 117 ARG A O 1
ATOM 959 N N . ARG A 1 118 ? 29.299 5.787 -48.311 1.00 97.31 118 ARG A N 1
ATOM 960 C CA . ARG A 1 118 ? 29.971 6.992 -48.823 1.00 97.31 118 ARG A CA 1
ATOM 961 C C . ARG A 1 118 ? 31.487 6.861 -48.743 1.00 97.31 118 ARG A C 1
ATOM 963 O O . ARG A 1 118 ? 32.141 7.275 -49.688 1.00 97.31 118 ARG A O 1
ATOM 970 N N . VAL A 1 119 ? 32.001 6.297 -47.651 1.00 97.75 119 VAL A N 1
ATOM 971 C CA . VAL A 1 119 ? 33.430 6.018 -47.468 1.00 97.75 119 VAL A CA 1
ATOM 972 C C . VAL A 1 119 ? 33.913 5.043 -48.536 1.00 97.75 119 VAL A C 1
ATOM 974 O O . VAL A 1 119 ? 3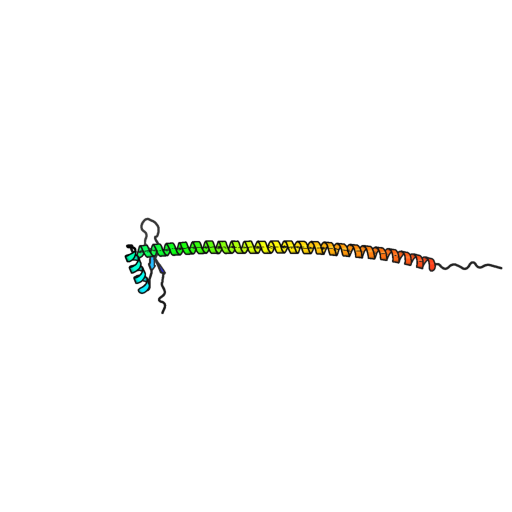4.820 5.410 -49.264 1.00 97.75 119 VAL A O 1
ATOM 977 N N . ALA A 1 120 ? 33.223 3.916 -48.739 1.00 96.19 120 ALA A N 1
ATOM 978 C CA . ALA A 1 120 ? 33.582 2.944 -49.777 1.00 96.19 120 ALA A CA 1
ATOM 979 C C . ALA A 1 120 ? 33.699 3.587 -51.173 1.00 96.19 120 ALA A C 1
ATOM 981 O O . ALA A 1 120 ? 34.714 3.458 -51.838 1.00 96.19 120 ALA A O 1
ATOM 982 N N . ARG A 1 121 ? 32.717 4.407 -51.576 1.00 96.06 121 ARG A N 1
ATOM 983 C CA . ARG A 1 121 ? 32.788 5.125 -52.864 1.00 96.06 121 ARG A CA 1
ATOM 984 C C . ARG A 1 121 ? 33.963 6.099 -52.968 1.00 96.06 121 ARG A C 1
ATOM 986 O O . ARG A 1 121 ? 34.463 6.339 -54.064 1.00 96.06 121 ARG A O 1
ATOM 993 N N . LEU A 1 122 ? 34.345 6.734 -51.860 1.00 95.81 122 LEU A N 1
ATOM 994 C CA . LEU A 1 122 ? 35.509 7.619 -51.835 1.00 95.81 122 LEU A CA 1
ATOM 995 C C . LEU A 1 122 ? 36.804 6.816 -51.938 1.00 95.81 122 LEU A C 1
ATOM 997 O O . LEU A 1 122 ? 37.702 7.255 -52.646 1.00 95.81 122 LEU A O 1
ATOM 1001 N N . GLU A 1 123 ? 36.878 5.666 -51.268 1.00 94.69 123 GLU A N 1
ATOM 1002 C CA . GLU A 1 123 ? 37.999 4.729 -51.374 1.00 94.69 123 GLU A CA 1
ATOM 1003 C C . GLU A 1 123 ? 38.172 4.272 -52.830 1.00 94.69 123 GLU A C 1
ATOM 1005 O O . GLU A 1 123 ? 39.253 4.477 -53.379 1.00 94.69 123 GLU A O 1
ATOM 1010 N N . ASP A 1 124 ? 37.095 3.830 -53.493 1.00 93.56 124 ASP A N 1
ATOM 1011 C CA . ASP A 1 124 ? 37.110 3.440 -54.914 1.00 93.56 124 ASP A CA 1
ATOM 1012 C C . ASP A 1 124 ? 37.621 4.586 -55.815 1.00 93.56 124 ASP A C 1
ATOM 1014 O O . ASP A 1 124 ? 38.505 4.410 -56.650 1.00 93.56 124 ASP A O 1
ATOM 1018 N N . THR A 1 125 ? 37.114 5.810 -55.609 1.00 93.56 125 THR A N 1
ATOM 1019 C CA . THR A 1 125 ? 37.516 6.986 -56.411 1.00 93.56 125 THR A CA 1
ATOM 1020 C C . THR A 1 125 ? 38.991 7.352 -56.206 1.00 93.56 125 THR A C 1
ATOM 1022 O O . THR A 1 125 ? 39.655 7.850 -57.118 1.00 93.56 125 THR A O 1
ATOM 1025 N N . VAL A 1 126 ? 39.501 7.190 -54.983 1.00 92.19 126 VAL A N 1
ATOM 1026 C CA . VAL A 1 126 ? 40.911 7.446 -54.667 1.00 92.19 126 VAL A CA 1
ATOM 1027 C C . VAL A 1 126 ? 41.793 6.386 -55.319 1.00 92.19 126 VAL A C 1
ATOM 1029 O O . VAL A 1 126 ? 42.812 6.747 -55.904 1.00 92.19 126 VAL A O 1
ATOM 1032 N N . GLU A 1 127 ? 41.390 5.118 -55.269 1.00 87.75 127 GLU A N 1
ATOM 1033 C CA . GLU A 1 127 ? 42.101 4.010 -55.908 1.00 87.75 127 GLU A CA 1
ATOM 1034 C C . GLU A 1 127 ? 42.210 4.214 -57.426 1.00 87.75 127 GLU A C 1
ATOM 1036 O O . GLU A 1 127 ? 43.315 4.176 -57.964 1.00 87.75 127 GLU A O 1
ATOM 1041 N N . GLU A 1 128 ? 41.112 4.568 -58.101 1.00 86.38 128 GLU A N 1
ATOM 1042 C CA . GLU A 1 128 ? 41.098 4.865 -59.542 1.00 86.38 128 GLU A CA 1
ATOM 1043 C C . GLU A 1 128 ? 42.076 5.982 -59.940 1.00 86.38 128 GLU A C 1
ATOM 1045 O O . GLU A 1 128 ? 42.725 5.912 -60.983 1.00 86.38 128 GLU A O 1
ATOM 1050 N N . ARG A 1 129 ? 42.211 7.025 -59.111 1.00 82.62 129 ARG A N 1
ATOM 1051 C CA . ARG A 1 129 ? 43.109 8.164 -59.380 1.00 82.62 129 ARG A CA 1
ATOM 1052 C C . ARG A 1 129 ? 44.576 7.883 -59.070 1.00 82.62 129 ARG A C 1
ATOM 1054 O O . ARG A 1 129 ? 45.432 8.652 -59.502 1.00 82.62 129 ARG A O 1
ATOM 1061 N N . LEU A 1 130 ? 44.861 6.839 -58.298 1.00 73.75 130 LEU A N 1
ATOM 1062 C CA . LEU A 1 130 ? 46.218 6.416 -57.958 1.00 73.75 130 LEU A CA 1
ATOM 1063 C C . LEU A 1 130 ? 46.798 5.423 -58.975 1.00 73.75 130 LEU A C 1
ATOM 1065 O O . LEU A 1 130 ? 47.986 5.117 -58.885 1.00 73.75 130 LEU A O 1
ATOM 1069 N N . ILE A 1 131 ? 46.011 4.960 -59.956 1.00 62.97 131 I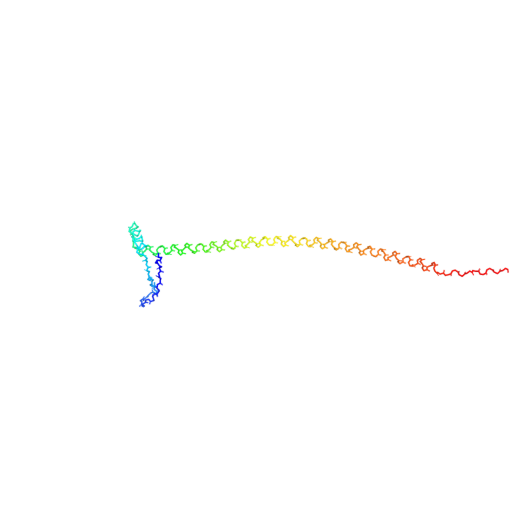LE A N 1
ATOM 1070 C CA . ILE A 1 131 ? 46.511 4.169 -61.086 1.00 62.97 131 ILE A CA 1
ATOM 1071 C C . ILE A 1 131 ? 47.379 5.087 -61.969 1.00 62.97 131 ILE A C 1
ATOM 1073 O O . ILE A 1 131 ? 46.861 6.049 -62.544 1.00 62.97 131 ILE A O 1
ATOM 1077 N N . PRO A 1 132 ? 48.696 4.840 -62.088 1.00 59.84 132 PRO A N 1
ATOM 1078 C CA . PRO A 1 132 ? 49.558 5.661 -62.924 1.00 59.84 132 PRO A CA 1
ATOM 1079 C C . PRO A 1 132 ? 49.194 5.465 -64.399 1.00 59.84 132 PRO A C 1
ATOM 1081 O O . PRO A 1 132 ? 49.183 4.345 -64.906 1.00 59.84 132 PRO A O 1
ATOM 1084 N N . VAL A 1 133 ? 48.919 6.566 -65.099 1.00 60.88 133 VAL A N 1
ATOM 1085 C CA . VAL A 1 133 ? 48.853 6.571 -66.563 1.00 60.88 133 VAL A CA 1
ATOM 1086 C C . VAL A 1 133 ? 50.294 6.472 -67.057 1.00 60.88 133 VAL A C 1
ATOM 1088 O O . VAL A 1 133 ? 51.063 7.421 -66.892 1.00 60.88 133 VAL A O 1
ATOM 1091 N N . GLU A 1 134 ? 50.692 5.323 -67.606 1.00 51.16 134 GLU A N 1
ATOM 1092 C CA . GLU A 1 134 ? 51.970 5.229 -68.315 1.00 51.16 134 GLU A CA 1
ATOM 1093 C C . GLU A 1 134 ? 51.949 6.237 -69.478 1.00 51.16 134 GLU A C 1
ATOM 1095 O O . GLU A 1 134 ? 51.023 6.202 -70.293 1.00 51.16 134 GLU A O 1
ATOM 1100 N N . PRO A 1 135 ? 52.909 7.176 -69.564 1.00 58.50 135 PRO A N 1
ATOM 1101 C CA . PRO A 1 135 ? 52.961 8.089 -70.691 1.00 58.50 135 PRO A CA 1
ATOM 1102 C C . PRO A 1 135 ? 53.286 7.292 -71.958 1.00 58.50 135 PRO A C 1
ATOM 1104 O O . PRO A 1 135 ? 54.346 6.670 -72.046 1.00 58.50 135 PRO A O 1
ATOM 1107 N N . GLU A 1 136 ? 52.391 7.329 -72.949 1.00 54.31 136 GLU A N 1
ATOM 1108 C CA . GLU A 1 136 ? 52.702 6.884 -74.309 1.00 54.31 136 GLU A CA 1
ATOM 1109 C C . GLU A 1 136 ? 53.933 7.657 -74.799 1.00 54.31 136 GLU A C 1
ATOM 1111 O O . GLU A 1 136 ? 53.895 8.870 -75.021 1.00 54.31 136 GLU A O 1
ATOM 1116 N N . LEU A 1 137 ? 55.055 6.952 -74.943 1.00 54.94 137 LEU A N 1
ATOM 1117 C CA . LEU A 1 137 ? 56.250 7.492 -75.574 1.00 54.94 137 LEU A CA 1
ATOM 1118 C C . LEU A 1 137 ? 55.959 7.669 -77.067 1.00 54.94 137 LEU A C 1
ATOM 1120 O O . LEU A 1 137 ? 56.075 6.727 -77.852 1.00 54.94 137 LEU A O 1
ATOM 1124 N N . VAL A 1 138 ? 55.588 8.887 -77.461 1.00 53.78 138 VAL A N 1
ATOM 1125 C CA . VAL A 1 138 ? 55.526 9.286 -78.869 1.00 53.78 138 VAL A CA 1
ATOM 1126 C C . VAL A 1 138 ? 56.957 9.298 -79.411 1.00 53.78 138 VAL A C 1
ATOM 1128 O O . VAL A 1 138 ? 57.755 10.164 -79.051 1.00 53.78 138 VAL A O 1
ATOM 1131 N N . GLN A 1 139 ? 57.300 8.312 -80.241 1.00 51.72 139 GLN A N 1
ATOM 1132 C CA . GLN A 1 139 ? 58.562 8.321 -80.984 1.00 51.72 139 GLN A CA 1
ATOM 1133 C C . GLN A 1 139 ? 58.443 9.279 -82.187 1.00 51.72 139 GLN A C 1
ATOM 1135 O O . GLN A 1 139 ? 57.401 9.254 -82.848 1.00 51.72 139 GLN A O 1
ATOM 1140 N N . PRO A 1 140 ? 59.455 10.133 -82.449 1.00 63.25 140 PRO A N 1
ATOM 1141 C CA . PRO A 1 140 ? 59.484 11.030 -83.607 1.00 63.25 140 PRO A CA 1
ATOM 1142 C C . PRO A 1 140 ? 59.723 10.302 -84.935 1.00 63.25 140 PRO A C 1
ATOM 1144 O O . PRO A 1 140 ? 60.393 9.243 -84.931 1.00 63.25 140 PRO A O 1
#

Foldseek 3Di:
DDDDKDWDWDFDDDDDDDGPIDIDIDDDPVVLVVLVVVCVVVVHDSVVSVVVVVVVVVVVVVVVVVVVVVVVVVVVVVVVVVVVVVVVVVVVVVVVVVVVVVVVVVVVVVVVVVVVVVVVVVVVVVVVVPPDDDDDPDDD

Sequence (140 aa):
MVRSAYIEESFGETTGAGRVPTVHLSLPEGVYSELKELAKELGIQVTDLIKVMIREGIERRRKELVEARRRREEEATETLLQVLQRLEELQQQLEEYRAYVEGELYRISHSINGLKRRVARLEDTVEERLIPVEPELVQP

Radius of gyration: 47.33 Å; chains: 1; bounding box: 92×45×133 Å

pLDDT: mean 85.99, std 18.43, range [36.66, 98.56]